Protein AF-A0A4Q9LDJ9-F1 (afdb_monomer_lite)

Structure (mmCIF, N/CA/C/O backbone):
data_AF-A0A4Q9LDJ9-F1
#
_entry.id   AF-A0A4Q9LDJ9-F1
#
loop_
_atom_site.group_PDB
_atom_site.id
_atom_site.type_symbol
_atom_site.label_atom_id
_atom_site.label_alt_id
_atom_site.label_comp_id
_atom_site.label_asym_id
_atom_site.label_entity_id
_atom_site.label_seq_id
_atom_site.pdbx_PDB_ins_code
_atom_site.Cartn_x
_atom_site.Cartn_y
_atom_site.Cartn_z
_atom_site.occupancy
_atom_site.B_iso_or_equiv
_atom_site.auth_seq_id
_atom_site.auth_comp_id
_atom_site.auth_asym_id
_atom_site.auth_atom_id
_atom_site.pdbx_PDB_model_num
ATOM 1 N N . MET A 1 1 ? -11.235 15.144 2.910 1.00 71.12 1 MET A N 1
ATOM 2 C CA . MET A 1 1 ? -9.757 15.146 2.980 1.00 71.12 1 MET A CA 1
ATOM 3 C C . MET A 1 1 ? -9.255 14.107 2.002 1.00 71.12 1 MET A C 1
ATOM 5 O O . MET A 1 1 ? -9.854 13.044 1.939 1.00 71.12 1 MET A O 1
ATOM 9 N N . VAL A 1 2 ? -8.219 14.423 1.235 1.00 78.81 2 VAL A N 1
ATOM 10 C CA . VAL A 1 2 ? -7.587 13.528 0.262 1.00 78.81 2 VAL A CA 1
ATOM 11 C C . VAL A 1 2 ? -6.122 13.400 0.650 1.00 78.81 2 VAL A C 1
ATOM 13 O O . VAL A 1 2 ? -5.434 14.409 0.754 1.00 78.81 2 VAL A O 1
ATOM 16 N N . GLY A 1 3 ? -5.674 12.178 0.923 1.00 79.06 3 GLY A N 1
ATOM 17 C CA . GLY A 1 3 ? -4.276 11.856 1.208 1.00 79.06 3 GLY A CA 1
ATOM 18 C C . GLY A 1 3 ? -3.695 11.082 0.036 1.00 79.06 3 GLY A C 1
ATOM 19 O O . GLY A 1 3 ? -4.417 10.330 -0.618 1.00 79.06 3 GLY A O 1
ATOM 20 N N . THR A 1 4 ? -2.413 11.281 -0.246 1.00 81.56 4 THR A N 1
ATOM 21 C CA . THR A 1 4 ? -1.713 10.599 -1.338 1.00 81.56 4 THR A CA 1
ATOM 22 C C . THR A 1 4 ? -0.594 9.727 -0.783 1.00 81.56 4 THR A C 1
ATOM 24 O O . THR A 1 4 ? 0.113 10.112 0.147 1.00 81.56 4 THR A O 1
ATOM 27 N N . TYR A 1 5 ? -0.441 8.537 -1.363 1.00 85.12 5 TYR A N 1
ATOM 28 C CA . TYR A 1 5 ? 0.619 7.595 -1.028 1.00 85.12 5 TYR A CA 1
ATOM 29 C C . TYR A 1 5 ? 1.380 7.214 -2.295 1.00 85.12 5 TYR A C 1
ATOM 31 O O . TYR A 1 5 ? 0.774 6.823 -3.291 1.00 85.12 5 TYR A O 1
ATOM 39 N N . SER A 1 6 ? 2.707 7.292 -2.240 1.00 87.50 6 SER A N 1
ATOM 40 C CA . SER A 1 6 ? 3.598 6.889 -3.333 1.00 87.50 6 SER A CA 1
ATOM 41 C C . SER A 1 6 ? 4.174 5.502 -3.047 1.00 87.50 6 SER A C 1
ATOM 43 O O . SER A 1 6 ? 5.343 5.377 -2.695 1.00 87.50 6 SER A O 1
ATOM 45 N N . LEU A 1 7 ? 3.321 4.474 -3.115 1.00 89.69 7 LEU A N 1
ATOM 46 C CA . LEU A 1 7 ? 3.693 3.092 -2.768 1.00 89.69 7 LEU A CA 1
ATOM 47 C C . LEU A 1 7 ? 4.307 2.314 -3.937 1.00 89.69 7 LEU A C 1
ATOM 49 O O . LEU A 1 7 ? 5.176 1.480 -3.708 1.00 89.69 7 LEU A O 1
ATOM 53 N N . HIS A 1 8 ? 3.869 2.599 -5.165 1.00 93.06 8 HIS A N 1
ATOM 54 C CA . HIS A 1 8 ? 4.287 1.874 -6.363 1.00 93.06 8 HIS A CA 1
ATOM 55 C C . HIS A 1 8 ? 5.110 2.742 -7.303 1.00 93.06 8 HIS A C 1
ATOM 57 O O . HIS A 1 8 ? 4.873 3.947 -7.439 1.00 93.06 8 HIS A O 1
ATOM 63 N N . PHE A 1 9 ? 6.039 2.100 -8.007 1.00 91.75 9 PHE A N 1
ATOM 64 C CA . PHE A 1 9 ? 6.722 2.694 -9.146 1.00 91.75 9 PHE A CA 1
ATOM 65 C C . PHE A 1 9 ? 6.011 2.288 -10.441 1.00 91.75 9 PHE A C 1
ATOM 67 O O . PHE A 1 9 ? 6.371 1.313 -11.093 1.00 91.75 9 PHE A O 1
ATOM 74 N N . GLY A 1 10 ? 4.976 3.044 -10.806 1.00 90.31 10 GLY A N 1
ATOM 75 C CA . GLY A 1 10 ? 4.190 2.804 -12.015 1.00 90.31 10 GLY A CA 1
ATOM 76 C C . GLY A 1 10 ? 2.698 2.681 -11.732 1.00 90.31 10 GLY A C 1
ATOM 77 O O . GLY A 1 10 ? 2.197 3.167 -10.717 1.00 90.31 10 GLY A O 1
ATOM 78 N N . THR A 1 11 ? 1.979 2.065 -12.668 1.00 95.19 11 THR A N 1
ATOM 79 C CA . THR A 1 11 ? 0.519 1.961 -12.618 1.00 95.19 11 THR A CA 1
ATOM 80 C C . THR A 1 11 ? 0.066 1.053 -11.479 1.00 95.19 11 THR A C 1
ATOM 82 O O . THR A 1 11 ? 0.619 -0.029 -11.272 1.00 95.19 11 THR A O 1
ATOM 85 N N . ILE A 1 12 ? -0.981 1.477 -10.770 1.00 95.88 12 ILE A N 1
ATOM 86 C CA . ILE A 1 12 ? -1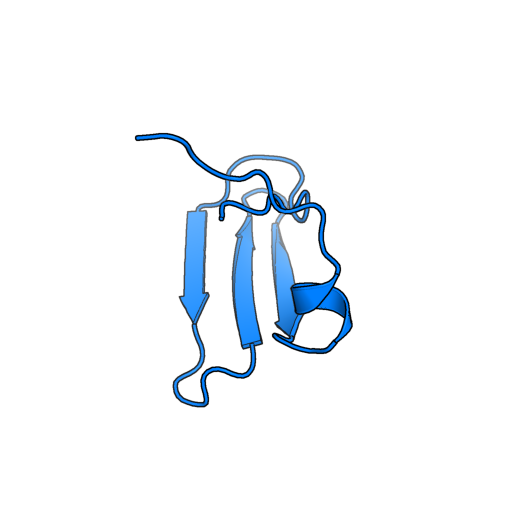.679 0.652 -9.784 1.00 95.88 12 ILE A CA 1
ATOM 87 C C . ILE A 1 12 ? -2.820 -0.059 -10.504 1.00 95.88 12 ILE A C 1
ATOM 89 O O . ILE A 1 12 ? -3.715 0.587 -11.045 1.00 95.88 12 ILE A O 1
ATOM 93 N N . ASN A 1 13 ? -2.785 -1.388 -10.505 1.00 95.69 13 ASN A N 1
ATOM 94 C CA . ASN A 1 13 ? -3.752 -2.212 -11.230 1.00 95.69 13 ASN A CA 1
ATOM 95 C C . ASN A 1 13 ? -4.907 -2.680 -10.339 1.00 95.69 13 ASN A C 1
ATOM 97 O O . ASN A 1 13 ? -5.985 -2.993 -10.838 1.00 95.69 13 ASN A O 1
ATOM 101 N N . CYS A 1 14 ? -4.687 -2.753 -9.024 1.00 94.75 14 CYS A N 1
ATOM 102 C CA . CYS A 1 14 ? -5.682 -3.222 -8.068 1.00 94.75 14 CYS A CA 1
ATOM 103 C C . CYS A 1 14 ? -5.507 -2.543 -6.708 1.00 94.75 14 CYS A C 1
ATOM 105 O O . CYS A 1 14 ? -4.381 -2.290 -6.271 1.00 94.75 14 CYS A O 1
ATOM 107 N N . VAL A 1 15 ? -6.632 -2.296 -6.038 1.00 95.62 15 VAL A N 1
ATOM 108 C CA . VAL A 1 15 ? -6.712 -1.888 -4.635 1.00 95.62 15 VAL A CA 1
ATOM 109 C C . VAL A 1 15 ? -7.849 -2.653 -3.965 1.00 95.62 15 VAL A C 1
ATOM 111 O O . VAL A 1 15 ? -8.896 -2.850 -4.579 1.00 95.62 15 VAL A O 1
ATOM 114 N N . ASP A 1 16 ? -7.653 -3.064 -2.715 1.00 96.69 16 ASP A N 1
ATOM 115 C CA . ASP A 1 16 ? -8.700 -3.698 -1.910 1.00 96.69 16 ASP A CA 1
ATOM 116 C C . ASP A 1 16 ? -8.600 -3.280 -0.440 1.00 96.69 16 ASP A C 1
ATOM 118 O O . ASP A 1 16 ? -7.510 -3.021 0.079 1.00 96.69 16 ASP A O 1
ATOM 122 N N . VAL A 1 17 ? -9.746 -3.207 0.232 1.00 94.94 17 VAL A N 1
ATOM 123 C CA . VAL A 1 17 ? -9.860 -2.816 1.638 1.00 94.94 17 VAL A CA 1
ATOM 124 C C . VAL A 1 17 ? -10.316 -4.020 2.436 1.00 94.94 17 VAL A C 1
ATOM 126 O O . VAL A 1 17 ? -11.344 -4.629 2.146 1.00 94.94 17 VAL A O 1
ATOM 129 N N . HIS A 1 18 ? -9.572 -4.351 3.486 1.00 94.00 18 HIS A N 1
ATOM 130 C CA . HIS A 1 18 ? -9.945 -5.480 4.317 1.00 94.00 18 HIS A CA 1
ATOM 131 C C . HIS A 1 18 ? -11.267 -5.208 5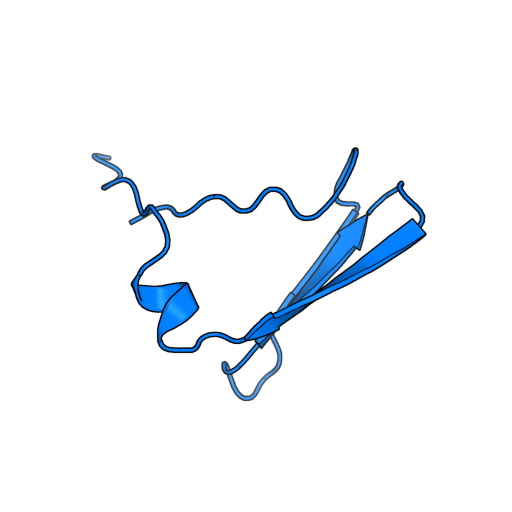.054 1.00 94.00 18 HIS A C 1
ATOM 133 O O . HIS A 1 18 ? -11.432 -4.115 5.597 1.00 94.00 18 HIS A O 1
ATOM 139 N N . PRO A 1 19 ? -12.177 -6.194 5.185 1.00 94.94 19 PRO A N 1
ATOM 140 C CA . PRO A 1 19 ? -13.474 -6.025 5.850 1.00 94.94 19 PRO A CA 1
ATOM 141 C C . PRO A 1 19 ? -13.400 -5.557 7.308 1.00 94.94 19 PRO A C 1
ATOM 143 O O . PRO A 1 19 ? -14.381 -5.047 7.841 1.00 94.94 19 PRO A O 1
ATOM 146 N N . SER A 1 20 ? -12.252 -5.712 7.974 1.00 93.19 20 SER A N 1
ATOM 147 C CA . SER A 1 20 ? -12.051 -5.157 9.318 1.00 93.19 20 SER A CA 1
ATOM 148 C C . SER A 1 20 ? -11.785 -3.646 9.329 1.00 93.19 20 SER A C 1
ATOM 150 O O . SER A 1 20 ? -11.611 -3.095 10.408 1.00 93.19 20 SER A O 1
ATOM 152 N N . ASN A 1 21 ? -11.692 -2.992 8.165 1.00 87.19 21 ASN A N 1
ATOM 153 C CA . ASN A 1 21 ? -11.384 -1.569 7.988 1.00 87.19 21 ASN A CA 1
ATOM 154 C C . ASN A 1 21 ? -10.098 -1.103 8.690 1.00 87.19 21 ASN A C 1
ATOM 156 O O . ASN A 1 21 ? -9.975 0.067 9.040 1.00 87.19 21 ASN A O 1
ATOM 160 N N . ASN A 1 22 ? -9.133 -2.009 8.883 1.00 89.94 22 ASN A N 1
ATOM 161 C CA . ASN A 1 22 ? -7.867 -1.697 9.554 1.00 89.94 22 ASN A CA 1
ATOM 162 C C . ASN A 1 22 ? -6.695 -1.578 8.585 1.00 89.94 22 ASN A C 1
ATOM 164 O O . ASN A 1 22 ? -5.659 -1.048 8.957 1.00 89.94 22 ASN A O 1
ATOM 168 N N . TYR A 1 23 ? -6.831 -2.070 7.358 1.00 91.88 23 TYR A N 1
ATOM 169 C CA . TYR A 1 23 ? -5.778 -1.993 6.357 1.00 91.88 23 TYR A CA 1
ATOM 170 C C . TYR A 1 23 ? -6.351 -2.065 4.948 1.00 91.88 23 TYR A C 1
ATOM 172 O O . TYR A 1 23 ? -7.464 -2.555 4.728 1.00 91.88 23 TYR A O 1
ATOM 180 N N . PHE A 1 24 ? -5.553 -1.602 3.995 1.00 93.69 24 PHE A N 1
ATOM 181 C CA . PHE A 1 24 ? -5.777 -1.817 2.575 1.00 93.69 24 PHE A CA 1
ATOM 182 C C . PHE A 1 24 ? -4.523 -2.380 1.918 1.00 93.69 24 PHE A C 1
ATOM 184 O O . PHE A 1 24 ? -3.414 -2.284 2.454 1.00 93.69 24 PHE A O 1
ATOM 191 N N . CYS A 1 25 ? -4.726 -2.967 0.745 1.00 95.19 25 CYS A N 1
ATOM 192 C CA . CYS A 1 25 ? -3.666 -3.518 -0.080 1.00 95.19 25 CYS A CA 1
ATOM 193 C C . CYS A 1 25 ? -3.734 -2.905 -1.476 1.00 95.19 25 CYS A C 1
ATOM 195 O O . CYS A 1 25 ? -4.827 -2.670 -1.995 1.00 95.19 25 CYS A O 1
ATOM 197 N N . SER A 1 26 ? -2.582 -2.683 -2.099 1.00 96.69 26 SER A N 1
ATOM 198 C CA . SER A 1 26 ? -2.483 -2.272 -3.501 1.00 96.69 26 SER A CA 1
ATOM 199 C C . SER A 1 26 ? -1.475 -3.133 -4.252 1.00 96.69 26 SER A C 1
ATOM 201 O O . SER A 1 26 ? -0.472 -3.562 -3.682 1.00 96.69 26 SER A O 1
ATOM 203 N N . GLY A 1 27 ? -1.761 -3.402 -5.526 1.00 97.12 27 GLY A N 1
ATOM 204 C CA . GLY A 1 27 ? -0.878 -4.135 -6.433 1.00 97.12 27 GLY A CA 1
ATOM 205 C C . GLY A 1 27 ? -0.500 -3.285 -7.642 1.00 97.12 27 GLY A C 1
ATOM 206 O O . GLY A 1 27 ? -1.384 -2.760 -8.332 1.00 97.12 27 GLY A O 1
ATOM 207 N N . GLY A 1 28 ? 0.802 -3.163 -7.896 1.00 96.06 28 GLY A N 1
ATOM 208 C CA . GLY A 1 28 ? 1.362 -2.361 -8.981 1.00 96.06 28 GLY A CA 1
ATOM 209 C C . GLY A 1 28 ? 1.966 -3.188 -10.113 1.00 96.06 28 GLY A C 1
ATOM 210 O O . GLY A 1 28 ? 2.220 -4.386 -9.991 1.00 96.06 28 GLY A O 1
ATOM 211 N N . GLU A 1 29 ? 2.199 -2.528 -11.245 1.00 96.31 29 GLU A N 1
ATOM 212 C CA . GLU A 1 29 ? 2.936 -3.085 -12.391 1.00 96.31 29 GLU A CA 1
ATOM 213 C C . GLU A 1 29 ? 4.433 -3.295 -12.091 1.00 96.31 29 GLU A C 1
ATOM 215 O O . GLU A 1 29 ? 5.110 -4.067 -12.764 1.00 96.31 29 GLU A O 1
ATOM 220 N N . ASP A 1 30 ? 4.928 -2.676 -11.017 1.00 95.44 30 ASP A N 1
ATOM 221 C CA . ASP A 1 30 ? 6.255 -2.917 -10.445 1.00 95.44 30 ASP A CA 1
ATOM 222 C C . ASP A 1 30 ? 6.425 -4.320 -9.835 1.00 95.44 30 ASP A C 1
ATOM 224 O O . ASP A 1 30 ? 7.524 -4.682 -9.414 1.00 95.44 30 ASP A O 1
ATOM 228 N N . GLY A 1 31 ? 5.356 -5.122 -9.787 1.00 93.88 31 GLY A N 1
ATOM 229 C CA . GLY A 1 31 ? 5.365 -6.456 -9.194 1.00 93.88 31 GLY A CA 1
ATOM 230 C C . GLY A 1 31 ? 5.354 -6.435 -7.665 1.00 93.88 31 GLY A C 1
ATOM 231 O O . GLY A 1 31 ? 5.608 -7.465 -7.040 1.00 93.88 31 GLY A O 1
ATOM 232 N N . ILE A 1 32 ? 5.062 -5.282 -7.056 1.00 95.31 32 ILE A N 1
ATOM 233 C CA . ILE A 1 32 ? 4.981 -5.117 -5.607 1.00 95.31 32 ILE A CA 1
ATOM 234 C C . ILE A 1 32 ? 3.520 -5.223 -5.164 1.00 95.31 32 ILE A C 1
ATOM 236 O O . ILE A 1 32 ? 2.600 -4.759 -5.841 1.00 95.31 32 ILE A O 1
ATOM 240 N N . ILE A 1 33 ? 3.317 -5.819 -3.989 1.00 95.00 33 ILE A N 1
ATOM 241 C CA . ILE A 1 33 ? 2.071 -5.721 -3.227 1.00 95.00 33 ILE A CA 1
ATOM 242 C C . ILE A 1 33 ? 2.379 -4.919 -1.967 1.00 95.00 33 ILE A C 1
ATOM 244 O O . ILE A 1 33 ? 3.224 -5.319 -1.164 1.00 95.00 33 ILE A O 1
ATOM 248 N N . SER A 1 34 ? 1.708 -3.786 -1.794 1.00 92.81 34 SER A N 1
ATOM 249 C CA . SER A 1 34 ? 1.866 -2.928 -0.621 1.00 92.81 34 SER A CA 1
ATOM 250 C C . SER A 1 34 ? 0.693 -3.109 0.331 1.00 92.81 34 SER A C 1
ATOM 252 O O . SER A 1 34 ? -0.459 -3.106 -0.094 1.00 92.81 34 SER A O 1
ATOM 254 N N . PHE A 1 35 ? 0.996 -3.237 1.621 1.00 92.94 35 PHE A N 1
ATOM 255 C CA . PHE A 1 35 ? 0.020 -3.286 2.707 1.00 92.94 35 PHE A CA 1
ATOM 256 C C . PHE A 1 35 ? 0.162 -2.029 3.556 1.00 92.94 35 PHE A C 1
ATOM 258 O O . PHE A 1 35 ? 1.275 -1.687 3.961 1.00 92.94 35 PHE A O 1
ATOM 265 N N . LEU A 1 36 ? -0.951 -1.359 3.847 1.00 90.19 36 LEU A N 1
ATOM 266 C CA . LEU A 1 36 ? -0.951 -0.177 4.700 1.00 90.19 36 LEU A CA 1
ATOM 267 C C . LEU A 1 36 ? -2.056 -0.257 5.748 1.00 90.19 36 LEU A C 1
ATOM 269 O O . LEU A 1 36 ? -3.216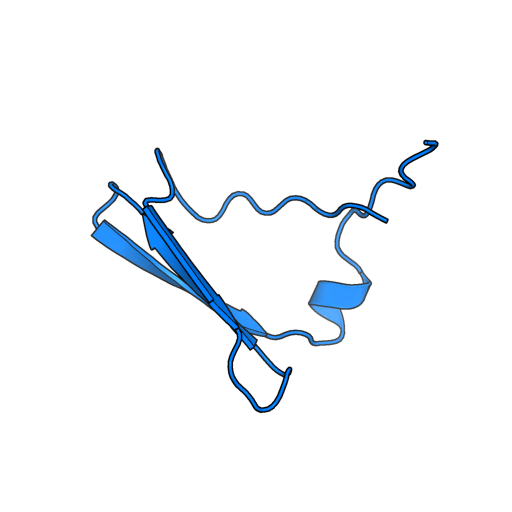 -0.504 5.426 1.00 90.19 36 LEU A O 1
ATOM 273 N N . GLU A 1 37 ? -1.678 -0.033 7.005 1.00 89.81 37 GLU A N 1
ATOM 274 C CA . GLU A 1 37 ? -2.583 -0.017 8.152 1.00 89.81 37 GLU A CA 1
ATOM 275 C C . GLU A 1 37 ? -3.183 1.382 8.361 1.00 89.81 37 GLU A C 1
ATOM 277 O O . GLU A 1 37 ? -2.479 2.396 8.337 1.00 89.81 37 GLU A O 1
ATOM 282 N N . PHE A 1 38 ? -4.485 1.443 8.634 1.00 86.00 38 PHE A N 1
ATOM 283 C CA . PHE A 1 38 ? -5.226 2.648 9.007 1.00 86.00 38 PHE A CA 1
ATOM 284 C C . PHE A 1 38 ? -4.981 3.026 10.478 1.00 86.00 38 PHE A C 1
ATOM 286 O O . PHE A 1 38 ? -5.902 3.143 11.284 1.00 86.00 38 PHE A O 1
ATOM 293 N N . GLY A 1 39 ? -3.709 3.185 10.837 1.00 79.56 39 GLY A N 1
ATOM 294 C CA . GLY A 1 39 ? -3.271 3.509 12.190 1.00 79.56 39 GLY A CA 1
ATOM 295 C C . GLY A 1 39 ? -3.125 5.009 12.460 1.00 79.56 39 GLY A C 1
ATOM 296 O O . GLY A 1 39 ? -3.599 5.886 11.729 1.00 79.56 39 GLY A O 1
ATOM 297 N N . SER A 1 40 ? -2.391 5.321 13.527 1.00 74.38 40 SER A N 1
ATOM 298 C CA . SER A 1 40 ? -2.037 6.698 13.890 1.00 74.38 40 SER A CA 1
ATOM 299 C C . SER A 1 40 ? -1.252 7.414 12.785 1.00 74.38 40 SER A C 1
ATOM 301 O O . SER A 1 40 ? -1.455 8.606 12.570 1.00 74.38 40 SER A O 1
ATOM 303 N N . GLU A 1 41 ? -0.414 6.689 12.046 1.00 70.81 41 GLU A N 1
ATOM 304 C CA . GLU A 1 41 ? 0.362 7.225 10.923 1.00 70.81 41 GLU A CA 1
ATOM 305 C C . GLU A 1 41 ? -0.517 7.540 9.710 1.00 70.81 41 GLU A C 1
ATOM 307 O O . GLU A 1 41 ? -0.318 8.573 9.074 1.00 70.81 41 GLU A O 1
ATOM 312 N N . PHE A 1 42 ? -1.549 6.728 9.442 1.00 77.75 42 PHE A N 1
ATOM 313 C CA . PHE A 1 42 ? -2.546 7.057 8.423 1.00 77.75 42 PHE A CA 1
ATOM 314 C C . PHE A 1 42 ? -3.212 8.387 8.750 1.00 77.75 42 PHE A C 1
ATOM 316 O O . PHE A 1 42 ? -3.282 9.250 7.892 1.00 77.75 42 PHE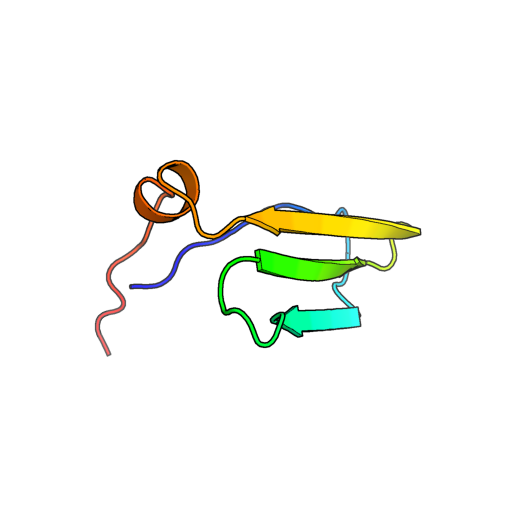 A O 1
ATOM 323 N N . SER A 1 43 ? -3.604 8.605 10.006 1.00 71.44 43 SER A N 1
ATOM 324 C CA . SER A 1 43 ? -4.276 9.840 10.439 1.00 71.44 43 SER A CA 1
ATOM 325 C C . SER A 1 43 ? -3.388 11.094 10.384 1.00 71.44 43 SER A C 1
ATOM 327 O O . SER A 1 43 ? -3.906 12.206 10.305 1.00 71.44 43 SER A O 1
ATOM 329 N N . LYS A 1 44 ? -2.060 10.929 10.427 1.00 71.31 44 LYS A N 1
ATOM 330 C CA . LYS A 1 44 ? -1.071 12.018 10.329 1.00 71.31 44 LYS A CA 1
ATOM 331 C C . LYS A 1 44 ? -0.546 12.235 8.911 1.00 71.31 44 LYS A C 1
ATOM 333 O O . LYS A 1 44 ? 0.251 13.150 8.704 1.00 71.31 44 LYS A O 1
ATOM 338 N N . ALA A 1 45 ? -0.942 11.393 7.957 1.00 73.44 45 ALA A N 1
ATOM 339 C CA . ALA A 1 45 ? -0.528 11.528 6.572 1.00 73.44 45 ALA A CA 1
ATOM 340 C C . ALA A 1 45 ? -0.912 12.918 6.029 1.00 73.44 45 ALA A C 1
ATOM 342 O O . ALA A 1 45 ? -1.864 13.538 6.516 1.00 73.44 45 ALA A O 1
ATOM 343 N N . PRO A 1 46 ? -0.179 13.446 5.035 1.00 70.62 46 PRO A N 1
ATOM 344 C CA . PRO A 1 46 ? -0.453 14.763 4.476 1.00 70.62 46 PRO A CA 1
ATOM 345 C C . PRO A 1 46 ? -1.780 14.744 3.705 1.00 70.62 46 PRO A C 1
ATOM 347 O O . PRO A 1 46 ? -1.829 14.491 2.503 1.00 70.62 46 PRO A O 1
ATOM 350 N N . PHE A 1 47 ? -2.879 15.005 4.410 1.00 80.69 47 PHE A N 1
ATOM 351 C CA . PHE A 1 47 ? -4.201 15.128 3.818 1.00 80.69 47 PHE A CA 1
ATOM 352 C C . PHE A 1 47 ? -4.450 16.562 3.363 1.00 80.69 47 PHE A C 1
ATOM 354 O O . PHE A 1 47 ? -4.474 17.497 4.163 1.00 80.69 47 PHE A O 1
ATOM 361 N N . SER A 1 48 ? -4.733 16.738 2.082 1.00 78.44 48 SER A N 1
ATOM 362 C CA . SER A 1 48 ? -5.263 17.985 1.549 1.00 78.44 48 SER A CA 1
ATOM 363 C C . SER A 1 48 ? -6.770 18.057 1.795 1.00 78.44 48 SER A C 1
ATOM 365 O O . SER A 1 48 ? -7.513 17.084 1.610 1.00 78.44 48 SER A O 1
ATOM 367 N N . LYS A 1 49 ? -7.268 19.216 2.228 1.00 75.75 49 LYS A N 1
ATOM 368 C CA . LYS A 1 49 ? -8.710 19.461 2.272 1.00 75.75 49 LYS A CA 1
ATOM 369 C C . LYS A 1 49 ? -9.175 19.663 0.831 1.00 75.75 49 LYS A C 1
ATOM 371 O O . LYS A 1 49 ? -8.725 20.588 0.169 1.00 75.75 49 LYS A O 1
ATOM 376 N N . LEU A 1 50 ? -10.013 18.755 0.338 1.00 75.25 50 LEU A N 1
ATOM 377 C CA . LEU A 1 50 ? -10.625 18.912 -0.976 1.00 75.25 50 LEU A CA 1
ATOM 378 C C . LEU A 1 50 ? -11.776 19.907 -0.818 1.00 75.25 50 LEU A C 1
ATOM 380 O O . LEU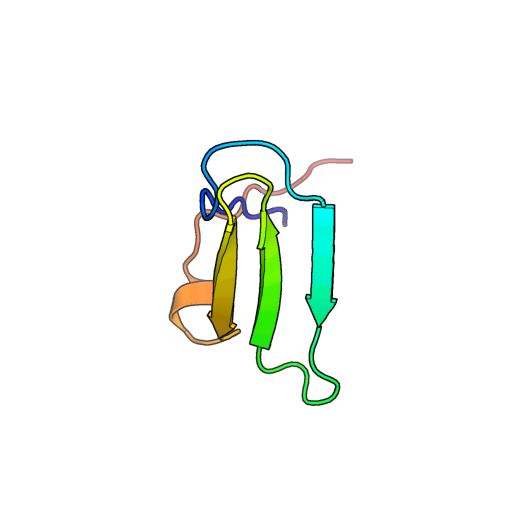 A 1 50 ? -12.728 19.618 -0.092 1.00 75.25 50 LEU A O 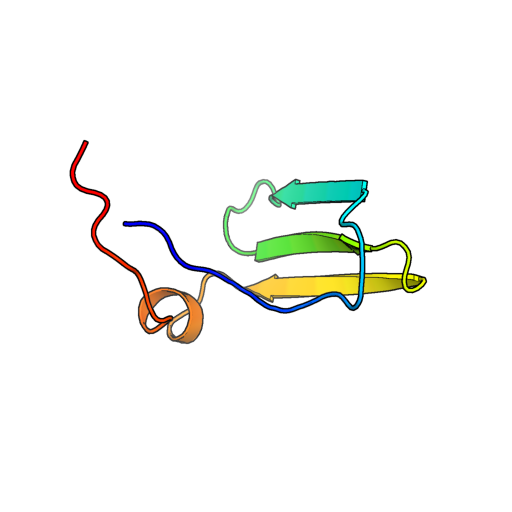1
ATOM 384 N N . GLU A 1 51 ? -11.636 21.082 -1.419 1.00 73.50 51 GLU A N 1
ATOM 385 C CA . GLU A 1 51 ? -12.738 22.021 -1.613 1.00 73.50 51 GLU A CA 1
ATOM 386 C C . GLU A 1 51 ? -13.431 21.612 -2.911 1.00 73.50 51 GLU A C 1
ATOM 388 O O . GLU A 1 51 ? -12.814 21.625 -3.977 1.00 73.50 51 GLU A O 1
ATOM 393 N N . ILE A 1 52 ? -14.667 21.139 -2.782 1.00 64.50 52 ILE A N 1
ATOM 394 C CA . ILE A 1 52 ? -15.543 20.759 -3.893 1.00 64.50 52 ILE A CA 1
ATOM 395 C C . ILE A 1 52 ? -16.671 21.779 -3.938 1.00 64.50 52 ILE A C 1
ATOM 397 O O . ILE A 1 52 ? -17.179 22.097 -2.835 1.00 64.50 52 ILE A O 1
#

pLDDT: mean 86.76, std 9.38, range [64.5, 97.12]

Radius of gyration: 12.12 Å; chains: 1; bounding box: 22×28×26 Å

Sequence (52 aa):
MVGTYSLHFGTINCVDVHPSNNYFCSGGEDGIISFLEFGSEFSKAPFSKLEI

Secondary structure (DSSP, 8-state):
-EE-----SS-EEEEEE-TTSSEEEEEETTS-EEEEE-SHHHHHS-EE----

Organism: NCBI:txid148818

InterPro domains:
  IPR001680 WD40 repeat [PF00400] (2-34)
  IPR015943 WD40/YVTN repeat-like-containing domain superfamily [G3DSA:2.130.10.10] (1-51)
  IPR036322 WD40-repeat-containing domain superfamily [SSF50978] (3-38)

Foldseek 3Di:
DDFDDPPDDADWPDKDADPVNQWIWTQHPNRDIDIDGCDPVVVVGPDDDDDD